Protein AF-A0A1W9SNJ1-F1 (afdb_monomer)

Foldseek 3Di:
DQQEAELVVLLVVQVVVVVVVDWDFLVRSLVVCCVPRNQNHWYAYPVGDIGHSVCSVVVCVVVQQWDADPRTIDGPPPPDPVPPPPD

Secondary structure (DSSP, 8-state):
---EEEHHHHHHHHHHHHHTT----HHHHHHHHHHHH-TT-EEE-TT--EE-HHHHHHHHHHTTSEEEETTEEEE-TTS-STTSS--

Nearest PDB structures (foldseek):
  5x12-assembly1_A-2  TM=6.380E-01  e=2.553E-01  Bacillus spizizenii str. W23
  2hye-assembly1_C  TM=5.532E-01  e=1.111E+00  Homo sapiens
  6ob1-assembly1_C  TM=4.745E-01  e=1.773E+00  Ho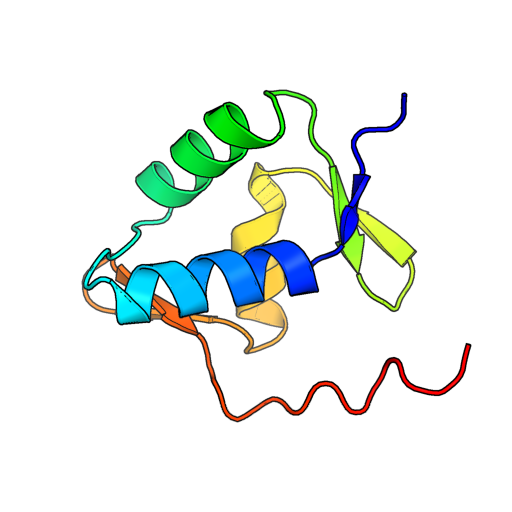mo sapiens
  2zyz-assembly1_D  TM=4.586E-01  e=8.501E-01  Pyrobaculum aerophilum
  3ajv-assembly1_D  TM=4.600E-01  e=1.895E+00  Aeropyrum pernix

Mean predicted aligned error: 6.16 Å

Radius of gyration: 12.65 Å; Cα contacts (8 Å, |Δi|>4): 85; chains: 1; bounding box: 34×31×30 Å

Solvent-accessible surface area (backbone atoms only — not comparable to full-atom values): 5281 Å² total; per-residue (Å²): 131,87,50,65,43,53,50,63,60,56,53,50,51,52,51,59,36,42,78,70,72,47,79,36,32,71,68,55,44,54,51,52,46,32,72,76,60,36,86,79,34,32,35,28,46,102,82,70,53,76,44,46,71,86,49,45,62,58,51,36,41,76,67,62,42,33,50,73,57,95,67,31,61,43,71,47,88,81,68,73,80,74,84,74,83,83,127

pLDDT: mean 84.26, std 15.26, range [37.16, 96.25]

Sequence (87 aa):
MNNVVHIHTILHFIIENRNKKIRFTEKSLKLEIVEIWGKDVKFTSCSENIFGIEELINFLKQRDKIFIKDEIIFVNDGVEDSECLNS

Structure (mmCIF, N/CA/C/O backbone):
data_AF-A0A1W9SNJ1-F1
#
_entry.id   AF-A0A1W9SNJ1-F1
#
loop_
_atom_site.group_PDB
_atom_site.id
_atom_site.type_symbol
_atom_site.label_atom_id
_atom_site.label_alt_id
_atom_site.label_comp_id
_atom_site.label_asym_id
_atom_site.label_entity_id
_atom_site.label_seq_id
_atom_site.pdbx_PDB_ins_code
_atom_site.Cartn_x
_atom_site.Cartn_y
_atom_site.Cartn_z
_atom_site.occupancy
_atom_site.B_iso_or_equiv
_atom_site.auth_seq_id
_atom_site.auth_comp_id
_atom_site.auth_asym_id
_atom_site.auth_atom_id
_atom_site.pdbx_PDB_model_num
ATOM 1 N N . MET A 1 1 ? 19.863 4.679 -10.122 1.00 43.47 1 MET A N 1
ATOM 2 C CA . MET A 1 1 ? 19.323 3.462 -9.481 1.00 43.47 1 MET A CA 1
ATOM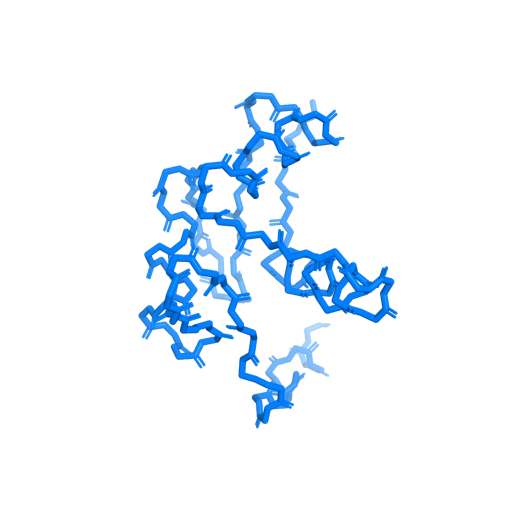 3 C C . MET A 1 1 ? 17.894 3.300 -9.953 1.00 43.47 1 MET A C 1
ATOM 5 O O . MET A 1 1 ? 17.144 4.261 -9.872 1.00 43.47 1 MET A O 1
ATOM 9 N N . ASN A 1 2 ? 17.546 2.149 -10.527 1.00 55.28 2 ASN A N 1
ATOM 10 C CA . ASN A 1 2 ? 16.157 1.844 -10.860 1.00 55.28 2 ASN A CA 1
ATOM 11 C C . ASN A 1 2 ? 15.443 1.503 -9.544 1.00 55.28 2 ASN A C 1
ATOM 13 O O . ASN A 1 2 ? 15.682 0.433 -8.993 1.00 55.28 2 ASN A O 1
ATOM 17 N N . ASN A 1 3 ? 14.627 2.422 -9.017 1.00 79.56 3 ASN A N 1
ATOM 18 C CA . ASN A 1 3 ? 13.841 2.212 -7.794 1.00 79.56 3 ASN A CA 1
ATOM 19 C C . ASN A 1 3 ? 12.643 1.307 -8.107 1.00 79.56 3 ASN A C 1
ATOM 21 O O . ASN A 1 3 ? 11.507 1.767 -8.166 1.00 79.56 3 ASN A O 1
ATOM 25 N N . VAL A 1 4 ? 12.913 0.034 -8.397 1.00 88.94 4 VAL A N 1
ATOM 26 C CA . VAL A 1 4 ? 11.883 -0.972 -8.667 1.00 88.94 4 VAL A CA 1
ATOM 27 C C . VAL A 1 4 ? 11.703 -1.821 -7.416 1.00 88.94 4 VAL A C 1
ATOM 29 O O . VAL A 1 4 ? 12.645 -2.463 -6.958 1.00 88.94 4 VAL A O 1
ATOM 32 N N . VAL A 1 5 ? 10.494 -1.816 -6.866 1.00 90.94 5 VAL A N 1
ATOM 33 C CA . VAL A 1 5 ? 10.112 -2.578 -5.677 1.00 90.94 5 VAL A CA 1
ATOM 34 C C . VAL A 1 5 ? 9.286 -3.784 -6.101 1.00 90.94 5 VAL A C 1
ATOM 36 O O . VAL A 1 5 ? 8.350 -3.670 -6.894 1.00 90.94 5 VAL A O 1
ATOM 39 N N . HIS A 1 6 ? 9.625 -4.958 -5.578 1.00 91.31 6 HIS A N 1
ATOM 40 C CA . HIS A 1 6 ? 8.837 -6.156 -5.831 1.00 91.31 6 HIS A CA 1
ATOM 41 C C . HIS A 1 6 ? 7.491 -6.077 -5.098 1.00 91.31 6 HIS A C 1
ATOM 43 O O . HIS A 1 6 ? 7.424 -5.642 -3.949 1.00 91.31 6 HIS A O 1
ATOM 49 N N . ILE A 1 7 ? 6.411 -6.530 -5.733 1.00 89.19 7 ILE A N 1
ATOM 50 C CA . ILE A 1 7 ? 5.048 -6.371 -5.209 1.00 89.19 7 ILE A CA 1
ATOM 51 C C . ILE A 1 7 ? 4.846 -6.989 -3.816 1.00 89.19 7 ILE A C 1
ATOM 53 O O . ILE A 1 7 ? 4.118 -6.438 -2.990 1.00 89.19 7 ILE A O 1
ATOM 57 N N . HIS A 1 8 ? 5.548 -8.086 -3.514 1.00 88.56 8 HIS A N 1
ATOM 58 C CA . HIS A 1 8 ? 5.518 -8.723 -2.193 1.00 88.56 8 HIS A CA 1
ATOM 59 C C . HIS A 1 8 ? 6.028 -7.804 -1.082 1.00 88.56 8 HIS A C 1
ATOM 61 O O . HIS A 1 8 ? 5.472 -7.815 0.009 1.00 88.56 8 HIS A O 1
ATOM 67 N N . THR A 1 9 ? 7.002 -6.933 -1.358 1.00 91.00 9 THR A N 1
ATOM 68 C CA . THR A 1 9 ? 7.472 -5.943 -0.379 1.00 91.00 9 THR A CA 1
ATOM 69 C C . THR A 1 9 ? 6.336 -5.027 0.074 1.00 91.00 9 THR A C 1
ATOM 71 O O . THR A 1 9 ? 6.228 -4.730 1.260 1.00 91.00 9 THR A O 1
ATOM 74 N N . ILE A 1 10 ? 5.442 -4.633 -0.837 1.00 91.94 10 ILE A N 1
ATOM 75 C CA . ILE A 1 10 ? 4.284 -3.794 -0.504 1.00 91.94 10 ILE A CA 1
ATOM 76 C C . ILE A 1 10 ? 3.233 -4.576 0.285 1.00 91.94 10 ILE A C 1
ATOM 78 O O . ILE A 1 10 ? 2.667 -4.049 1.240 1.00 91.94 10 ILE A O 1
ATOM 82 N N . LEU A 1 11 ? 2.992 -5.841 -0.062 1.00 90.50 11 LEU A N 1
ATOM 83 C CA . LEU A 1 11 ? 2.070 -6.692 0.695 1.00 90.50 11 LEU A CA 1
ATOM 84 C C . LEU A 1 11 ? 2.564 -6.929 2.126 1.00 90.50 11 LEU A C 1
ATOM 86 O O . LEU A 1 11 ? 1.810 -6.691 3.070 1.00 90.50 11 LEU A O 1
ATOM 90 N N . HIS A 1 12 ? 3.836 -7.299 2.299 1.00 89.88 12 HIS A N 1
ATOM 91 C CA . HIS A 1 12 ? 4.450 -7.426 3.621 1.00 89.88 12 HIS A CA 1
ATOM 92 C C . HIS A 1 12 ? 4.381 -6.112 4.395 1.00 89.88 12 HIS A C 1
ATOM 94 O O . HIS A 1 12 ? 3.983 -6.118 5.556 1.00 89.88 12 HIS A O 1
ATOM 100 N N . PHE A 1 13 ? 4.659 -4.980 3.745 1.00 92.00 13 PHE A N 1
ATOM 101 C CA . PHE A 1 13 ? 4.544 -3.669 4.375 1.00 92.00 13 PHE A CA 1
ATOM 102 C C . PHE A 1 13 ? 3.135 -3.403 4.931 1.00 92.00 13 PHE A C 1
ATOM 104 O O . PHE A 1 13 ? 2.992 -2.947 6.068 1.00 92.00 13 PHE A O 1
ATOM 111 N N . ILE A 1 14 ? 2.079 -3.717 4.173 1.00 91.56 14 ILE A N 1
ATOM 112 C CA . ILE A 1 14 ? 0.694 -3.557 4.641 1.00 91.56 14 ILE A CA 1
ATOM 113 C C . ILE A 1 14 ? 0.408 -4.499 5.824 1.00 91.56 14 ILE A C 1
ATOM 115 O O . ILE A 1 14 ? -0.182 -4.069 6.818 1.00 91.56 14 ILE A O 1
ATOM 119 N N . ILE A 1 15 ? 0.850 -5.760 5.755 1.00 89.62 15 ILE A N 1
ATOM 120 C CA . ILE A 1 15 ? 0.650 -6.771 6.811 1.00 89.62 15 ILE A CA 1
ATOM 121 C C . ILE A 1 15 ? 1.367 -6.373 8.110 1.00 89.62 15 ILE A C 1
ATOM 123 O O . ILE A 1 15 ? 0.769 -6.384 9.189 1.00 89.62 15 ILE A O 1
ATOM 127 N N . GLU A 1 16 ? 2.638 -5.983 8.030 1.00 89.25 16 GLU A N 1
ATOM 128 C CA . GLU A 1 16 ? 3.437 -5.585 9.192 1.00 89.25 16 GLU A CA 1
ATOM 129 C C . GLU A 1 16 ? 2.842 -4.367 9.906 1.00 89.25 16 GLU A C 1
ATOM 131 O O . GLU A 1 16 ? 2.800 -4.311 11.138 1.00 89.25 16 GLU A O 1
ATOM 136 N N . ASN A 1 17 ? 2.330 -3.400 9.146 1.00 90.38 17 ASN A N 1
ATOM 137 C CA . ASN A 1 17 ? 1.661 -2.225 9.697 1.00 90.38 17 ASN A CA 1
ATOM 138 C C . ASN A 1 17 ? 0.277 -2.550 10.269 1.00 90.38 17 ASN A C 1
ATOM 140 O O . ASN A 1 17 ? -0.083 -2.032 11.330 1.00 90.38 17 ASN A O 1
ATOM 144 N N . ARG A 1 18 ? -0.466 -3.479 9.660 1.00 85.12 18 ARG A N 1
ATOM 145 C CA . ARG A 1 18 ? -1.709 -4.003 10.240 1.00 85.12 18 ARG A CA 1
ATOM 146 C C . ARG A 1 18 ? -1.465 -4.634 11.612 1.00 85.12 18 ARG A C 1
ATOM 148 O O . ARG A 1 18 ? -2.244 -4.378 12.532 1.00 85.12 18 ARG A O 1
ATOM 155 N N . ASN A 1 19 ? -0.372 -5.380 11.790 1.00 80.94 19 ASN A N 1
ATOM 156 C CA . ASN A 1 19 ? 0.017 -5.941 13.094 1.00 80.94 19 ASN A CA 1
ATOM 157 C C . ASN A 1 19 ? 0.296 -4.847 14.142 1.00 80.94 19 ASN A C 1
ATOM 159 O O . ASN A 1 19 ? 0.048 -5.043 15.332 1.00 80.94 19 ASN A O 1
ATOM 163 N N . LYS A 1 20 ? 0.716 -3.656 13.698 1.00 86.25 20 LYS A N 1
ATOM 164 C CA . LYS A 1 20 ? 0.874 -2.443 14.520 1.00 86.25 20 LYS A CA 1
ATOM 165 C C . LYS A 1 20 ? -0.421 -1.625 14.669 1.00 86.25 20 LYS A C 1
ATOM 167 O O . LYS A 1 20 ? -0.385 -0.522 15.205 1.00 86.25 20 LYS A O 1
ATOM 172 N N . LYS A 1 21 ? -1.571 -2.157 14.230 1.00 87.50 21 LYS A N 1
ATOM 173 C CA . LYS A 1 21 ? -2.894 -1.496 14.195 1.00 87.50 21 LYS A CA 1
ATOM 174 C C . LYS A 1 21 ? -2.969 -0.266 13.280 1.00 87.50 21 LYS A C 1
ATOM 176 O O . LYS A 1 21 ? -3.915 0.515 13.392 1.00 87.50 21 LYS A O 1
ATOM 181 N N . ILE A 1 22 ? -2.023 -0.111 12.358 1.00 90.00 22 ILE A N 1
ATOM 182 C CA . ILE A 1 22 ? -2.055 0.921 11.322 1.00 90.00 22 ILE A CA 1
ATOM 183 C C . ILE A 1 22 ? -2.912 0.399 10.168 1.00 90.00 22 ILE A C 1
ATOM 185 O O . ILE A 1 22 ? -2.780 -0.747 9.740 1.00 90.00 22 ILE A O 1
ATOM 189 N N . ARG A 1 23 ? -3.836 1.233 9.694 1.00 91.81 23 ARG A N 1
ATOM 190 C CA . ARG A 1 23 ? -4.738 0.920 8.585 1.00 91.81 23 ARG A CA 1
ATOM 191 C C . ARG A 1 23 ? -4.505 1.922 7.475 1.00 91.81 23 ARG A C 1
ATOM 193 O O . ARG A 1 23 ? -4.447 3.121 7.740 1.00 91.81 23 ARG A O 1
ATOM 200 N N . PHE A 1 24 ? -4.412 1.430 6.250 1.00 94.69 24 PHE A N 1
ATOM 201 C CA . PHE A 1 24 ? -4.208 2.288 5.098 1.00 94.69 24 PHE A CA 1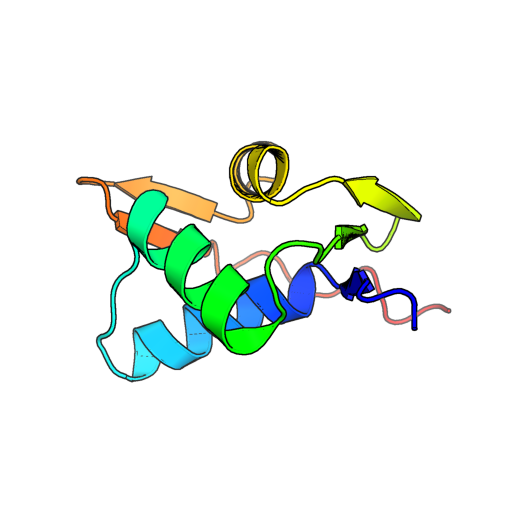
ATOM 202 C C . PHE A 1 24 ? -5.488 2.454 4.297 1.00 94.69 24 PHE A C 1
ATOM 204 O O . PHE A 1 24 ? -6.217 1.491 4.077 1.00 94.69 24 PHE A O 1
ATOM 211 N N . THR A 1 25 ? -5.720 3.674 3.832 1.00 96.25 25 THR A N 1
ATOM 212 C CA . THR A 1 25 ? -6.563 3.942 2.672 1.00 96.25 25 THR A CA 1
ATOM 213 C C . THR A 1 25 ? -5.681 3.938 1.4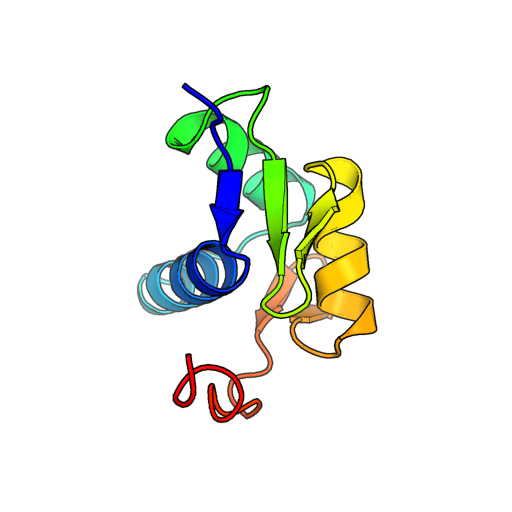29 1.00 96.25 25 THR A C 1
ATOM 215 O O . THR A 1 25 ? -4.453 3.954 1.529 1.00 96.25 25 THR A O 1
ATOM 218 N N . GLU A 1 26 ? -6.276 3.966 0.240 1.00 94.56 26 GLU A N 1
ATOM 219 C CA . GLU A 1 26 ? -5.503 4.123 -0.997 1.00 94.56 26 GLU A CA 1
ATOM 220 C C . GLU A 1 26 ? -4.603 5.366 -0.953 1.00 94.56 26 GLU A C 1
ATOM 222 O O . GLU A 1 26 ? -3.414 5.290 -1.257 1.00 94.56 26 GLU A O 1
ATOM 227 N N . LYS A 1 27 ? -5.145 6.501 -0.500 1.00 94.69 27 LYS A N 1
ATOM 228 C CA . LYS A 1 27 ? -4.3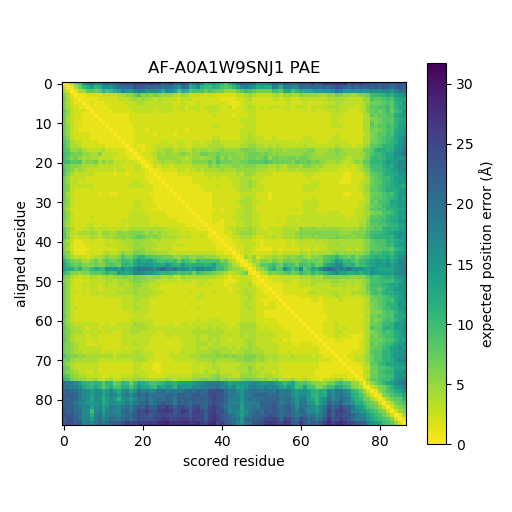88 7.750 -0.414 1.00 94.69 27 LYS A CA 1
ATOM 229 C C . LYS A 1 27 ? -3.246 7.654 0.595 1.00 94.69 27 LYS A C 1
ATOM 231 O O . LYS A 1 27 ? -2.142 8.091 0.279 1.00 94.69 27 LYS A O 1
ATOM 236 N N . SER A 1 28 ? -3.490 7.113 1.793 1.00 95.38 28 SER A N 1
ATOM 237 C CA . SER A 1 28 ? -2.430 7.039 2.806 1.00 95.38 28 SER A CA 1
ATOM 238 C C . SER A 1 28 ? -1.358 6.018 2.442 1.00 95.38 28 SER A C 1
ATOM 240 O O . SER A 1 28 ? -0.187 6.316 2.636 1.00 95.38 28 SER A O 1
ATOM 242 N N . LEU A 1 29 ? -1.716 4.886 1.825 1.00 94.88 29 LEU A N 1
ATOM 243 C CA . LEU A 1 29 ? -0.728 3.929 1.327 1.00 94.88 29 LEU A CA 1
ATOM 244 C C . LEU A 1 29 ? 0.158 4.546 0.242 1.00 94.88 29 LEU A C 1
ATOM 246 O O . LEU A 1 29 ? 1.373 4.394 0.293 1.00 94.88 29 LEU A O 1
ATOM 250 N N . LYS A 1 30 ? -0.428 5.266 -0.725 1.00 94.00 30 LYS A N 1
ATOM 251 C CA . LYS A 1 30 ? 0.345 5.941 -1.779 1.00 94.00 30 LYS A CA 1
ATOM 252 C C . LYS A 1 30 ? 1.321 6.970 -1.197 1.00 94.00 30 LYS A C 1
ATOM 254 O O . LYS A 1 30 ? 2.471 7.023 -1.621 1.00 94.00 30 LYS A O 1
ATOM 259 N N . LEU A 1 31 ? 0.879 7.767 -0.221 1.00 94.69 31 LEU A 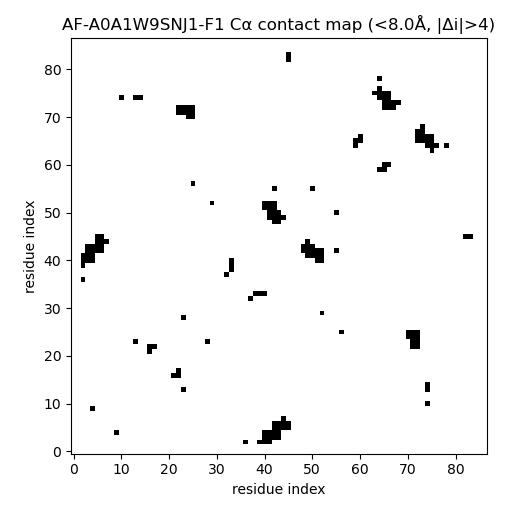N 1
ATOM 260 C CA . LEU A 1 31 ? 1.734 8.753 0.450 1.00 94.69 31 LEU A CA 1
ATOM 261 C C . LEU A 1 31 ? 2.895 8.090 1.196 1.00 94.69 31 LEU A C 1
ATOM 263 O O . LEU A 1 31 ? 4.040 8.478 0.993 1.00 94.69 31 LEU A O 1
ATOM 267 N N . GLU A 1 32 ? 2.596 7.060 1.983 1.00 94.44 32 GLU A N 1
ATOM 268 C CA . GLU A 1 32 ? 3.588 6.298 2.742 1.00 94.44 32 GLU A CA 1
ATOM 269 C C . GLU A 1 32 ? 4.623 5.645 1.814 1.00 94.44 32 GLU A C 1
ATOM 271 O O . GLU A 1 32 ? 5.826 5.683 2.056 1.00 94.44 32 GLU A O 1
ATOM 276 N N . ILE A 1 33 ? 4.163 5.108 0.681 1.00 93.31 33 ILE A N 1
ATOM 277 C CA . ILE A 1 33 ? 5.040 4.523 -0.329 1.00 93.31 33 ILE A CA 1
ATOM 278 C C . ILE A 1 33 ? 5.993 5.568 -0.918 1.00 93.31 33 ILE A C 1
ATOM 280 O O . ILE A 1 33 ? 7.184 5.303 -1.081 1.00 93.31 33 ILE A O 1
ATOM 284 N N . VAL A 1 34 ? 5.483 6.756 -1.242 1.00 92.44 34 VAL A N 1
ATOM 285 C CA . VAL A 1 34 ? 6.302 7.858 -1.761 1.00 92.44 34 VAL A CA 1
ATOM 286 C C . VAL A 1 34 ? 7.318 8.333 -0.724 1.00 92.44 34 VAL A C 1
ATOM 288 O O . VAL A 1 34 ? 8.434 8.692 -1.096 1.00 92.44 34 VAL A O 1
ATOM 291 N N . GLU A 1 35 ? 6.953 8.337 0.556 1.00 93.25 35 GLU A N 1
ATOM 292 C CA . GLU A 1 35 ? 7.841 8.725 1.652 1.00 93.25 35 GLU A CA 1
ATOM 293 C C . GLU A 1 35 ? 8.992 7.725 1.838 1.00 93.25 35 GLU A C 1
ATOM 295 O O . GLU A 1 35 ? 10.142 8.137 1.982 1.00 93.25 35 GLU A O 1
ATOM 300 N N . ILE A 1 36 ? 8.707 6.421 1.755 1.00 92.19 36 ILE A N 1
ATOM 301 C CA . ILE A 1 36 ? 9.697 5.358 1.985 1.00 92.19 36 ILE A CA 1
ATOM 302 C C . ILE A 1 36 ? 10.558 5.079 0.742 1.00 92.19 36 ILE A C 1
ATOM 304 O O . ILE A 1 36 ? 11.777 4.943 0.852 1.00 92.19 36 ILE A O 1
ATOM 308 N N . TRP A 1 37 ? 9.945 4.970 -0.442 1.00 91.81 37 TRP A N 1
ATOM 309 C CA . TRP A 1 37 ? 10.618 4.525 -1.675 1.00 91.81 37 TRP A CA 1
ATOM 310 C C . TRP A 1 37 ? 10.810 5.631 -2.726 1.00 91.81 37 TRP A C 1
ATOM 312 O O . TRP A 1 37 ? 11.489 5.417 -3.735 1.00 91.81 37 TRP A O 1
ATOM 322 N N . GLY A 1 38 ? 10.271 6.827 -2.486 1.00 90.81 38 GLY A N 1
ATOM 323 C CA . GLY A 1 38 ? 10.390 7.983 -3.373 1.00 90.81 38 GLY A CA 1
ATOM 324 C C . GLY A 1 38 ? 9.260 8.103 -4.400 1.00 90.81 38 GLY A C 1
ATOM 325 O O . GLY A 1 38 ? 8.539 7.155 -4.696 1.00 90.81 38 GLY A O 1
ATOM 326 N N . LYS A 1 39 ? 9.120 9.302 -4.983 1.00 89.25 39 LYS A N 1
ATOM 327 C CA . LYS A 1 39 ? 8.048 9.641 -5.945 1.00 89.25 39 LYS A CA 1
ATOM 328 C C . LYS A 1 39 ? 8.096 8.836 -7.245 1.00 89.25 39 LYS A C 1
ATOM 330 O O . LYS A 1 39 ? 7.052 8.579 -7.831 1.00 89.25 39 LYS A O 1
ATOM 335 N N . ASP A 1 40 ? 9.293 8.436 -7.665 1.00 89.94 40 ASP A N 1
ATOM 336 C CA . ASP A 1 40 ? 9.537 7.753 -8.940 1.00 89.94 40 ASP A CA 1
ATOM 337 C C . ASP A 1 40 ? 9.671 6.228 -8.781 1.00 89.94 40 ASP A C 1
ATOM 339 O O . ASP A 1 40 ? 10.203 5.5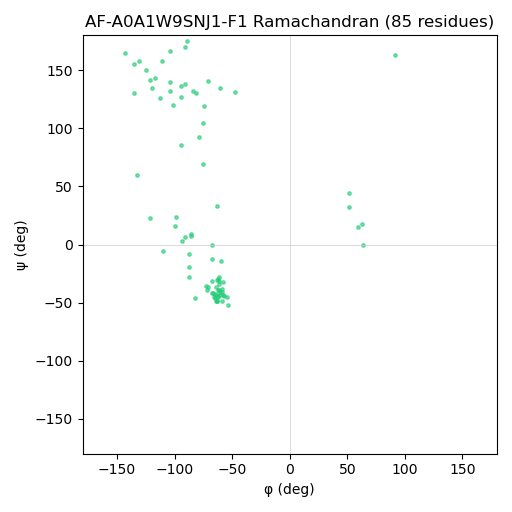49 -9.665 1.00 89.94 40 ASP A O 1
ATOM 343 N N . VAL A 1 41 ? 9.233 5.682 -7.638 1.00 92.12 41 VAL A N 1
ATOM 344 C CA . VAL A 1 41 ? 9.224 4.236 -7.408 1.00 92.12 41 VAL A CA 1
ATOM 345 C C . VAL A 1 41 ? 8.345 3.538 -8.448 1.00 92.12 41 VAL A C 1
ATOM 347 O O . VAL A 1 41 ? 7.227 3.962 -8.751 1.00 92.12 41 VAL A O 1
ATOM 350 N N . LYS A 1 42 ? 8.862 2.442 -8.995 1.00 92.75 42 LYS A N 1
ATOM 351 C CA . LYS A 1 42 ? 8.122 1.521 -9.854 1.00 92.75 42 LYS A CA 1
ATOM 352 C C . LYS A 1 42 ? 7.926 0.200 -9.135 1.00 92.75 42 LYS A C 1
ATOM 354 O O . LYS A 1 42 ? 8.702 -0.158 -8.253 1.00 92.75 42 LYS A O 1
ATOM 359 N N . PHE A 1 43 ? 6.925 -0.549 -9.556 1.00 92.31 43 PHE A N 1
ATOM 360 C CA . PHE A 1 43 ? 6.610 -1.851 -8.992 1.00 92.31 43 PHE A CA 1
ATOM 361 C C . PHE A 1 43 ? 6.776 -2.917 -10.050 1.00 92.31 43 PHE A C 1
ATOM 363 O O . PHE A 1 43 ? 6.463 -2.680 -11.213 1.00 92.31 43 PHE A O 1
ATOM 370 N N . THR A 1 44 ? 7.271 -4.077 -9.637 1.00 90.12 44 THR A N 1
ATOM 371 C CA . THR A 1 44 ? 7.321 -5.265 -10.484 1.00 90.12 44 THR A CA 1
ATOM 372 C C . THR A 1 44 ? 6.620 -6.437 -9.811 1.00 90.12 44 THR A C 1
ATOM 374 O O . THR A 1 44 ? 6.574 -6.535 -8.583 1.00 90.12 44 THR A O 1
ATOM 377 N N . SER A 1 45 ? 6.058 -7.322 -10.624 1.00 84.75 45 SER A N 1
ATOM 378 C CA . SER A 1 45 ? 5.458 -8.589 -10.187 1.00 84.75 45 SER A CA 1
ATOM 379 C C . SER A 1 45 ? 6.388 -9.763 -10.508 1.00 84.75 45 SER A C 1
ATOM 381 O O . SER A 1 45 ? 7.287 -9.600 -11.331 1.00 84.75 45 SER A O 1
ATOM 383 N N . CYS A 1 46 ? 6.148 -10.958 -9.939 1.00 77.62 46 CYS A N 1
ATOM 384 C CA . CYS A 1 46 ? 6.943 -12.155 -10.285 1.00 77.62 46 CYS A CA 1
ATOM 385 C C . CYS A 1 46 ? 6.855 -12.503 -11.796 1.00 77.62 46 CYS A C 1
ATOM 387 O O . CYS A 1 46 ? 7.688 -13.246 -12.291 1.00 77.62 46 CYS A O 1
ATOM 389 N N . SER A 1 47 ? 5.904 -11.929 -12.554 1.00 75.12 47 SER A N 1
ATOM 390 C CA . SER A 1 47 ? 5.803 -12.047 -14.020 1.00 75.12 47 SER A CA 1
ATOM 391 C C . SER A 1 47 ? 6.378 -10.839 -14.791 1.00 75.12 47 SER A C 1
ATOM 393 O O . SER A 1 47 ? 5.906 -10.542 -15.885 1.00 75.12 47 SER A O 1
ATOM 395 N N . GLU A 1 48 ? 7.303 -10.083 -14.191 1.00 69.94 48 GLU A N 1
ATOM 396 C CA . GLU A 1 48 ? 8.092 -8.980 -14.785 1.00 69.94 48 GLU A CA 1
ATOM 397 C C . GLU A 1 48 ? 7.324 -7.770 -15.360 1.00 69.94 48 GLU A C 1
ATOM 399 O O . GLU A 1 48 ? 7.899 -6.919 -16.040 1.00 69.94 48 GLU A O 1
ATOM 404 N N . ASN A 1 49 ? 6.037 -7.607 -15.042 1.00 79.94 49 ASN A N 1
ATOM 405 C CA . ASN A 1 49 ? 5.309 -6.392 -15.421 1.00 79.94 49 ASN A CA 1
ATOM 406 C C . ASN A 1 49 ? 5.730 -5.214 -14.537 1.00 79.94 49 ASN A C 1
ATOM 408 O O . ASN A 1 49 ? 5.509 -5.269 -13.326 1.00 79.94 49 ASN A O 1
ATOM 412 N N . ILE A 1 50 ? 6.278 -4.155 -15.146 1.00 88.81 50 ILE A N 1
ATOM 413 C CA . ILE A 1 50 ? 6.652 -2.908 -14.465 1.00 88.81 50 ILE A CA 1
ATOM 414 C C . ILE A 1 50 ? 5.512 -1.893 -14.570 1.00 88.81 50 ILE A C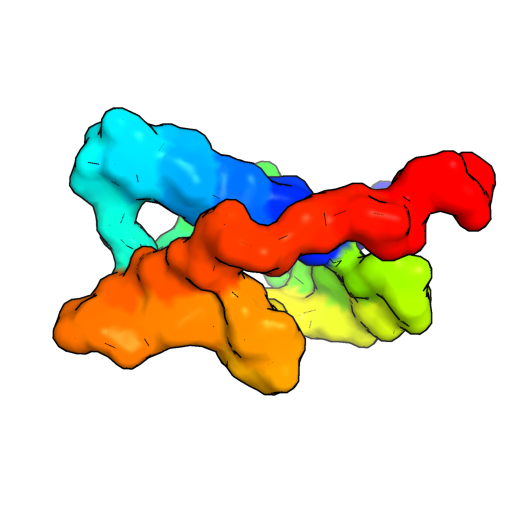 1
ATOM 416 O O . ILE A 1 50 ? 5.088 -1.558 -15.673 1.00 88.81 50 ILE A O 1
ATOM 420 N N . PHE A 1 51 ? 5.071 -1.354 -13.437 1.00 90.88 51 PHE A N 1
ATOM 421 C CA . PHE A 1 51 ? 3.978 -0.381 -13.365 1.00 90.88 51 PHE A CA 1
ATOM 422 C C . PHE A 1 51 ? 4.224 0.694 -12.297 1.00 90.88 51 PHE A C 1
ATOM 424 O O . PHE A 1 51 ? 5.120 0.573 -11.455 1.00 90.88 51 PHE A O 1
ATOM 431 N N . GLY A 1 52 ? 3.462 1.787 -12.369 1.00 92.88 52 GLY A N 1
ATOM 432 C CA . GLY A 1 52 ? 3.577 2.923 -11.450 1.00 92.88 52 GLY A CA 1
ATOM 433 C C . GLY A 1 52 ? 2.703 2.810 -10.197 1.00 92.88 52 GLY A C 1
ATOM 434 O O . GLY A 1 52 ? 1.872 1.913 -10.057 1.00 92.88 52 GLY A O 1
ATOM 435 N N . ILE A 1 53 ? 2.849 3.776 -9.288 1.00 91.94 53 ILE A N 1
ATOM 436 C CA . ILE A 1 53 ? 2.076 3.837 -8.035 1.00 91.94 53 ILE A CA 1
ATOM 437 C C . ILE A 1 53 ? 0.563 3.990 -8.249 1.00 91.94 53 ILE A C 1
ATOM 439 O O . ILE A 1 53 ? -0.232 3.493 -7.453 1.00 91.94 53 ILE A O 1
ATOM 443 N N . GLU A 1 54 ? 0.150 4.629 -9.344 1.00 91.56 54 GLU A N 1
ATOM 444 C CA . GLU A 1 54 ? -1.269 4.769 -9.686 1.00 91.56 54 GLU A CA 1
ATOM 445 C C . GLU A 1 54 ? -1.913 3.429 -10.052 1.00 91.56 54 GLU A C 1
ATOM 447 O O . GLU A 1 54 ? -3.084 3.198 -9.760 1.00 91.56 54 GLU A O 1
ATOM 452 N N . GLU A 1 55 ? -1.132 2.517 -10.626 1.00 92.12 55 GLU A N 1
ATOM 453 C CA . GLU A 1 55 ? -1.593 1.202 -11.072 1.00 92.12 55 GLU A CA 1
ATOM 454 C C . GLU A 1 55 ? -1.517 0.151 -9.960 1.00 92.12 55 GLU A C 1
ATOM 456 O O . GLU A 1 55 ? -2.209 -0.864 -10.020 1.00 92.12 55 GLU A O 1
ATOM 461 N N . LEU A 1 56 ? -0.724 0.407 -8.916 1.00 91.62 56 LEU A N 1
ATOM 462 C CA . LEU A 1 56 ? -0.419 -0.535 -7.842 1.00 91.62 56 LEU A CA 1
ATOM 463 C C . LEU A 1 56 ? -1.658 -1.120 -7.162 1.00 91.62 56 LEU A C 1
ATOM 465 O O . LEU A 1 56 ? -1.795 -2.337 -7.045 1.00 91.62 56 LEU A O 1
ATOM 469 N N . ILE A 1 57 ? -2.570 -0.262 -6.711 1.00 92.44 57 ILE A N 1
ATOM 470 C CA . ILE A 1 57 ? -3.762 -0.700 -5.971 1.00 92.44 57 ILE A CA 1
ATOM 471 C C . ILE A 1 57 ? -4.689 -1.496 -6.877 1.00 92.44 57 ILE A C 1
ATOM 473 O O . ILE A 1 57 ? -5.217 -2.533 -6.475 1.00 92.44 57 ILE A O 1
ATOM 477 N N . ASN A 1 58 ? -4.857 -1.040 -8.117 1.00 92.06 58 ASN A N 1
ATOM 478 C CA . ASN A 1 58 ? -5.674 -1.744 -9.087 1.00 92.06 58 ASN A CA 1
ATOM 479 C C . ASN A 1 58 ? -5.077 -3.118 -9.425 1.00 92.06 58 ASN A C 1
ATOM 481 O O . ASN A 1 58 ? -5.807 -4.105 -9.431 1.00 92.06 58 ASN A O 1
ATOM 485 N N . PHE A 1 59 ? -3.757 -3.204 -9.606 1.00 91.25 59 PHE A N 1
ATOM 486 C CA . PHE A 1 59 ? -3.052 -4.464 -9.831 1.00 91.25 59 PHE A CA 1
ATOM 487 C C . PHE A 1 59 ? -3.263 -5.448 -8.672 1.00 91.25 59 PHE A C 1
ATOM 489 O O . PHE A 1 59 ? -3.642 -6.600 -8.887 1.00 91.25 59 PHE A O 1
ATOM 496 N N . LEU A 1 60 ? -3.083 -4.990 -7.430 1.00 90.69 60 LEU A N 1
ATOM 497 C CA . LEU A 1 60 ? -3.275 -5.819 -6.238 1.00 90.69 60 LEU A CA 1
ATOM 498 C C . LEU A 1 60 ? -4.723 -6.311 -6.092 1.00 90.69 60 LEU A C 1
ATOM 500 O O . LEU A 1 60 ? -4.938 -7.468 -5.734 1.00 90.69 60 LEU A O 1
ATOM 504 N N . LYS A 1 61 ? -5.712 -5.465 -6.406 1.00 91.19 61 LYS A N 1
ATOM 505 C CA . LYS A 1 61 ? -7.132 -5.852 -6.418 1.00 91.19 61 LYS A CA 1
ATOM 506 C C . LYS A 1 61 ? -7.436 -6.878 -7.506 1.00 91.19 61 LYS A C 1
ATOM 508 O O . LYS A 1 61 ? -8.122 -7.857 -7.246 1.00 91.19 61 LYS A O 1
ATOM 513 N N . GLN A 1 62 ? -6.922 -6.672 -8.720 1.00 90.81 62 GLN A N 1
ATOM 514 C CA . GLN A 1 62 ? -7.125 -7.589 -9.848 1.00 90.81 62 GLN A CA 1
ATOM 515 C C . GLN A 1 62 ? -6.552 -8.982 -9.580 1.00 90.81 62 GLN A C 1
ATOM 517 O O . GLN A 1 62 ? -7.089 -9.972 -10.067 1.00 90.81 62 GLN A O 1
ATOM 522 N N . ARG A 1 63 ? -5.468 -9.062 -8.803 1.00 88.00 63 ARG A N 1
ATOM 523 C CA . ARG A 1 63 ? -4.843 -10.322 -8.384 1.00 88.00 63 ARG A CA 1
ATOM 524 C C . ARG A 1 63 ? -5.465 -10.930 -7.126 1.00 88.00 63 ARG A C 1
ATOM 526 O O . ARG A 1 63 ? -4.900 -11.882 -6.601 1.00 88.00 63 ARG A O 1
ATOM 533 N N . ASP A 1 64 ? -6.567 -10.365 -6.631 1.00 90.00 64 ASP A N 1
ATOM 534 C CA . ASP A 1 64 ? -7.223 -10.762 -5.381 1.00 90.00 64 ASP A CA 1
ATOM 535 C C . ASP A 1 64 ? -6.245 -10.812 -4.189 1.00 90.00 64 ASP A C 1
ATOM 537 O O . ASP A 1 64 ? -6.362 -11.625 -3.277 1.00 90.00 64 ASP A O 1
ATOM 541 N N . LYS A 1 65 ? -5.225 -9.942 -4.203 1.00 88.81 65 LYS A N 1
ATOM 542 C CA . LYS A 1 65 ? -4.237 -9.820 -3.120 1.00 88.81 65 LYS A CA 1
ATOM 543 C C . LYS A 1 65 ? -4.709 -8.852 -2.044 1.00 88.81 65 LYS A C 1
ATOM 545 O O . LYS A 1 65 ? -4.328 -8.996 -0.886 1.00 88.81 65 LYS A O 1
ATOM 550 N N . ILE A 1 66 ? -5.531 -7.871 -2.419 1.00 92.69 66 ILE A N 1
ATOM 551 C CA . ILE A 1 66 ? -6.155 -6.936 -1.485 1.00 92.69 66 ILE A CA 1
ATOM 552 C C . ILE A 1 66 ? -7.634 -6.743 -1.799 1.00 92.69 66 ILE A C 1
ATOM 554 O O . ILE A 1 66 ? -8.057 -6.812 -2.953 1.00 92.69 66 ILE A O 1
ATOM 558 N N . PHE A 1 67 ? -8.389 -6.358 -0.779 1.00 93.19 67 PHE A N 1
ATOM 559 C CA . PHE A 1 67 ? -9.736 -5.823 -0.916 1.00 93.19 67 PHE A CA 1
ATOM 560 C C . PHE A 1 67 ? -9.876 -4.531 -0.112 1.00 93.19 67 PHE A C 1
ATOM 562 O O . PHE A 1 67 ? -9.111 -4.263 0.815 1.00 93.19 67 PHE A O 1
ATOM 569 N N . ILE A 1 68 ? -10.854 -3.707 -0.489 1.00 93.62 68 ILE A N 1
ATOM 570 C CA . ILE A 1 68 ? -11.148 -2.446 0.193 1.00 93.62 68 ILE A CA 1
ATOM 571 C C . ILE A 1 68 ? -12.507 -2.577 0.869 1.00 93.62 68 ILE A C 1
ATOM 573 O O . ILE A 1 68 ? -13.495 -2.906 0.213 1.00 93.62 68 ILE A O 1
ATOM 577 N N . LYS A 1 69 ? -12.557 -2.297 2.170 1.00 93.38 69 LYS A N 1
ATOM 578 C CA . LYS A 1 69 ? -13.791 -2.230 2.954 1.00 93.38 69 LYS A CA 1
ATOM 579 C C . LYS A 1 69 ? -13.742 -0.988 3.832 1.00 93.38 69 LYS A C 1
ATOM 581 O O . LYS A 1 69 ? -12.746 -0.775 4.512 1.00 93.38 69 LYS A O 1
ATOM 586 N N . ASP A 1 70 ? -14.801 -0.183 3.809 1.00 94.19 70 ASP A N 1
ATOM 587 C CA . ASP A 1 70 ? -14.872 1.078 4.564 1.00 94.19 70 ASP A CA 1
ATOM 588 C C . ASP A 1 70 ? -13.641 1.976 4.302 1.00 94.19 70 ASP A C 1
ATOM 590 O O . ASP A 1 70 ? -13.012 2.479 5.226 1.00 94.19 70 ASP A O 1
ATOM 594 N N . GLU A 1 71 ? -13.242 2.088 3.025 1.00 92.94 71 GLU A N 1
ATOM 595 C CA . GLU A 1 71 ? -12.046 2.811 2.538 1.00 92.94 71 GLU A CA 1
ATOM 596 C C . GLU A 1 71 ? -10.689 2.268 3.021 1.00 92.94 71 GLU A C 1
ATOM 598 O O . GLU A 1 71 ? -9.641 2.769 2.612 1.00 92.94 71 GLU A O 1
ATOM 603 N N . ILE A 1 72 ? -10.690 1.215 3.837 1.00 93.88 72 ILE A N 1
ATOM 604 C CA . ILE A 1 72 ? -9.495 0.578 4.379 1.00 93.88 72 ILE A CA 1
ATOM 605 C C . ILE A 1 72 ? -9.083 -0.595 3.494 1.00 93.88 72 ILE 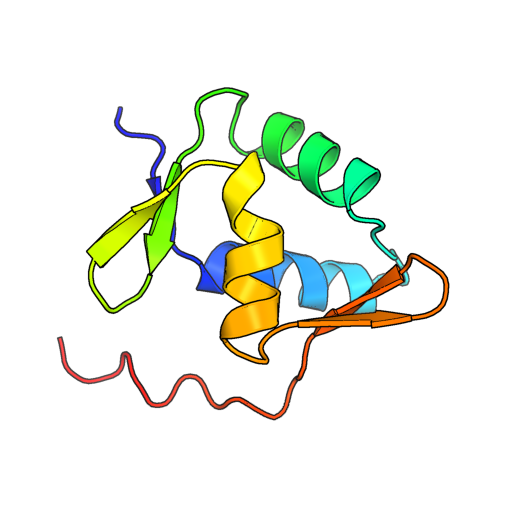A C 1
ATOM 607 O O . ILE A 1 72 ? -9.906 -1.418 3.091 1.00 93.88 72 ILE A O 1
ATOM 611 N N . ILE A 1 73 ? -7.784 -0.685 3.232 1.00 93.50 73 ILE A N 1
ATOM 612 C CA . ILE A 1 73 ? -7.147 -1.786 2.519 1.00 93.50 73 ILE A CA 1
ATOM 613 C C . ILE A 1 73 ? -6.915 -2.951 3.480 1.00 93.50 73 ILE A C 1
ATOM 615 O O . ILE A 1 73 ? -6.319 -2.796 4.549 1.00 93.50 73 ILE A O 1
ATOM 619 N N . PHE A 1 74 ? -7.335 -4.133 3.050 1.00 90.75 74 PHE A N 1
ATOM 620 C CA . PHE A 1 74 ? -7.076 -5.407 3.703 1.00 90.75 74 PHE A CA 1
ATOM 621 C C . PHE A 1 74 ? -6.349 -6.330 2.731 1.00 90.75 74 PHE A C 1
ATOM 623 O O . PHE A 1 74 ? -6.654 -6.336 1.540 1.00 90.75 74 PHE A O 1
ATOM 630 N N . VAL A 1 75 ? -5.392 -7.102 3.241 1.00 90.75 75 VAL A N 1
ATOM 631 C CA . VAL A 1 75 ? -4.668 -8.113 2.464 1.00 90.75 75 VAL A CA 1
ATOM 632 C C . VAL A 1 75 ? -5.398 -9.446 2.585 1.00 90.75 75 VAL A C 1
ATOM 634 O O . VAL A 1 75 ? -5.852 -9.813 3.670 1.00 90.75 75 VAL A O 1
ATOM 637 N N . ASN A 1 76 ? -5.516 -10.162 1.471 1.00 87.69 76 ASN A N 1
ATOM 638 C CA . ASN A 1 76 ? -5.953 -11.549 1.469 1.00 87.69 76 ASN A CA 1
ATOM 639 C C . ASN A 1 76 ? -4.768 -12.429 1.891 1.00 87.69 76 ASN A C 1
ATOM 641 O O . ASN A 1 76 ? -3.960 -12.844 1.064 1.00 87.69 76 ASN A O 1
ATOM 645 N N . ASP A 1 77 ? -4.665 -12.713 3.191 1.00 67.50 77 ASP A N 1
ATOM 646 C CA . ASP A 1 77 ? -3.563 -13.485 3.796 1.00 67.50 77 ASP A CA 1
ATOM 647 C C . ASP A 1 77 ? -3.536 -14.979 3.375 1.00 67.50 77 ASP A C 1
ATOM 649 O O . ASP A 1 77 ? -2.678 -15.736 3.816 1.00 67.50 77 ASP A O 1
ATOM 653 N N . GLY A 1 78 ? -4.485 -15.424 2.541 1.00 59.88 78 GLY A N 1
ATOM 654 C CA . GLY A 1 78 ? -4.597 -16.803 2.048 1.00 59.88 78 GLY A CA 1
ATOM 655 C C . GLY A 1 78 ? -3.914 -17.069 0.706 1.00 59.88 78 GLY A C 1
ATOM 656 O O . GLY A 1 78 ? -4.041 -18.172 0.182 1.00 59.88 78 GLY A O 1
ATOM 657 N N . VAL A 1 79 ? -3.227 -16.084 0.117 1.00 54.75 79 VAL A N 1
ATOM 658 C CA . VAL A 1 79 ? -2.512 -16.291 -1.147 1.00 54.75 79 VAL A CA 1
ATOM 659 C C . VAL A 1 79 ? -1.060 -16.644 -0.845 1.00 54.75 79 VAL A C 1
ATOM 661 O O . VAL A 1 79 ? -0.213 -15.756 -0.795 1.00 54.75 79 VAL A O 1
ATOM 664 N N . GLU A 1 80 ? -0.795 -17.932 -0.611 1.00 49.94 80 GLU A N 1
ATOM 665 C CA . GLU A 1 80 ? 0.553 -18.467 -0.393 1.00 49.94 80 GLU A CA 1
ATOM 666 C C . GLU A 1 80 ? 1.529 -17.948 -1.463 1.00 49.94 80 GLU A C 1
ATOM 668 O O . GLU A 1 80 ? 1.251 -18.043 -2.663 1.00 49.94 80 GLU A O 1
ATOM 673 N N . ASP A 1 81 ? 2.693 -17.451 -1.023 1.00 53.22 81 ASP A N 1
ATOM 674 C CA . ASP A 1 81 ? 3.875 -17.064 -1.821 1.00 53.22 81 ASP A CA 1
ATOM 675 C C . ASP A 1 81 ? 4.513 -18.263 -2.572 1.00 53.22 81 ASP A C 1
ATOM 677 O O . ASP A 1 81 ? 5.725 -18.348 -2.766 1.00 53.22 81 ASP A O 1
ATOM 681 N N . SER A 1 82 ? 3.701 -19.230 -2.995 1.00 51.16 82 SER A N 1
ATOM 682 C CA . SER A 1 82 ? 4.113 -20.472 -3.651 1.00 51.16 82 SER A CA 1
ATOM 683 C C . SER A 1 82 ? 4.702 -20.267 -5.053 1.00 51.16 82 SER A C 1
ATOM 685 O O . SER A 1 82 ? 5.329 -21.180 -5.586 1.00 51.16 82 SER A O 1
ATOM 687 N N . GLU A 1 83 ? 4.570 -19.076 -5.649 1.00 48.28 83 GLU A N 1
ATOM 688 C CA . GLU A 1 83 ? 5.011 -18.826 -7.029 1.00 48.28 83 GLU A CA 1
ATOM 689 C C . GLU A 1 83 ? 6.478 -18.394 -7.186 1.00 48.28 83 GLU A C 1
ATOM 691 O O . GLU A 1 83 ? 6.944 -18.332 -8.319 1.00 48.28 83 GLU A O 1
ATOM 696 N N . CYS A 1 84 ? 7.237 -18.110 -6.117 1.00 48.03 84 CYS A N 1
ATOM 697 C CA . CYS A 1 84 ? 8.585 -17.527 -6.283 1.00 48.03 84 CYS A CA 1
ATOM 698 C C . CYS A 1 84 ? 9.726 -18.372 -5.656 1.00 48.03 84 CYS A C 1
ATOM 700 O O . CYS A 1 84 ? 10.813 -17.859 -5.415 1.00 48.03 84 CYS A O 1
ATOM 702 N N . LEU A 1 85 ? 9.514 -19.687 -5.461 1.00 43.62 85 LEU A N 1
ATOM 703 C CA . LEU A 1 85 ? 10.544 -20.660 -5.028 1.00 43.62 85 LEU A CA 1
ATOM 704 C C . LEU A 1 85 ? 11.303 -21.367 -6.176 1.00 43.62 85 LEU A C 1
ATOM 706 O O . LEU A 1 85 ? 12.100 -22.260 -5.905 1.00 43.62 85 LEU A O 1
ATOM 710 N N . ASN A 1 86 ? 11.093 -20.983 -7.441 1.00 38.84 86 ASN A N 1
ATOM 711 C CA . ASN A 1 86 ? 11.784 -21.585 -8.594 1.00 38.84 86 ASN A CA 1
ATOM 712 C C . ASN A 1 86 ? 12.357 -20.535 -9.563 1.00 38.84 86 ASN A C 1
ATOM 714 O O . ASN A 1 86 ? 11.989 -20.500 -10.739 1.00 38.84 86 ASN A O 1
ATOM 718 N N . SER A 1 87 ? 13.258 -19.668 -9.104 1.00 37.16 87 SER A N 1
ATOM 719 C CA . SER A 1 87 ? 14.156 -18.917 -9.998 1.00 37.16 87 SER A CA 1
ATOM 720 C C . SER A 1 87 ? 15.543 -18.791 -9.397 1.00 37.16 87 SER A C 1
ATOM 722 O O . SER A 1 87 ? 15.625 -18.549 -8.173 1.00 37.16 87 SER A O 1
#